Protein AF-A0AAI9R5S9-F1 (afdb_monomer_lite)

Foldseek 3Di:
DDPLVVLVPPQCDDPSNVVNVVVVVLVVCVVVVHADEEEDDPCVLVVVCCVVVVVCVVVRNHDHYHYDPNSVVSNVCCVPPVVVDDDDPPVVPQDPVNVVVVVVVD

Sequence (106 aa):
MSVRDFIESNYRHFNSGALADCASSLRSFLGNDGRLMVTLAGAMSTAEIGRTLAPAIKAQRVHAICCTGANLEEDLFRLIARSSYEGIADWRELTAQDETGLLERG

Structure (mmCIF, N/CA/C/O backbone):
data_AF-A0AAI9R5S9-F1
#
_entry.id   AF-A0AAI9R5S9-F1
#
loop_
_atom_site.group_PDB
_atom_site.id
_atom_site.type_symbol
_atom_site.label_atom_id
_atom_site.label_alt_id
_atom_site.label_comp_id
_atom_site.label_asym_id
_atom_site.label_entity_id
_atom_site.label_seq_id
_atom_site.pdbx_PDB_ins_code
_atom_site.Cartn_x
_atom_site.Cartn_y
_atom_site.Cartn_z
_atom_site.occupancy
_atom_site.B_iso_or_equiv
_atom_site.auth_seq_id
_atom_site.auth_comp_id
_atom_site.auth_asym_id
_atom_site.auth_atom_id
_atom_site.pdbx_PDB_model_num
ATOM 1 N N . MET A 1 1 ? 5.182 -12.779 20.401 1.00 82.19 1 MET A N 1
ATOM 2 C CA . MET A 1 1 ? 4.540 -11.450 20.325 1.00 82.19 1 MET A CA 1
ATOM 3 C C . MET A 1 1 ? 3.993 -11.282 18.919 1.00 82.19 1 MET A C 1
ATOM 5 O O . MET A 1 1 ? 4.729 -11.574 17.982 1.00 82.19 1 MET A O 1
ATOM 9 N N . SER A 1 2 ? 2.723 -10.910 18.753 1.00 96.56 2 SER A N 1
ATOM 10 C CA . SER A 1 2 ? 2.166 -10.618 17.427 1.00 96.56 2 SER A CA 1
ATOM 11 C C . 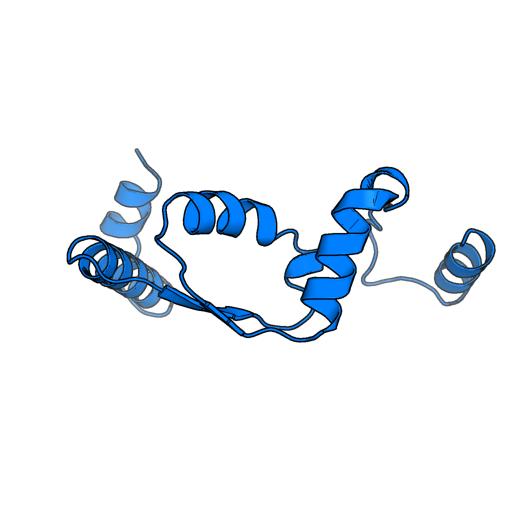SER A 1 2 ? 2.566 -9.212 16.958 1.00 96.56 2 SER A C 1
ATOM 13 O O . SER A 1 2 ? 2.937 -8.365 17.769 1.00 96.56 2 SER A O 1
ATOM 15 N N . VAL A 1 3 ? 2.457 -8.932 15.654 1.00 95.62 3 VAL A N 1
ATOM 16 C CA . VAL A 1 3 ? 2.682 -7.572 15.115 1.00 95.62 3 VAL A CA 1
ATOM 17 C C . VAL A 1 3 ? 1.742 -6.555 15.769 1.00 95.62 3 VAL A C 1
ATOM 19 O O . VAL A 1 3 ? 2.131 -5.418 16.015 1.00 95.62 3 VAL A O 1
ATOM 22 N N . ARG A 1 4 ? 0.517 -6.973 16.104 1.00 94.62 4 ARG A N 1
ATOM 23 C CA . ARG A 1 4 ? -0.446 -6.128 16.812 1.00 94.62 4 ARG A CA 1
ATOM 24 C C . ARG A 1 4 ? 0.058 -5.760 18.201 1.00 94.62 4 ARG A C 1
ATOM 26 O O . ARG A 1 4 ? 0.117 -4.576 18.508 1.00 94.62 4 ARG A O 1
ATOM 33 N N . ASP A 1 5 ? 0.468 -6.753 18.989 1.00 96.06 5 ASP A N 1
ATOM 34 C CA . ASP A 1 5 ? 0.966 -6.521 20.351 1.00 96.06 5 ASP A CA 1
ATOM 35 C C . ASP A 1 5 ? 2.193 -5.601 20.323 1.00 96.06 5 ASP A C 1
ATOM 37 O O . ASP A 1 5 ? 2.355 -4.742 21.188 1.00 96.06 5 ASP A O 1
ATOM 41 N N . PHE A 1 6 ? 3.043 -5.745 19.300 1.00 97.38 6 PHE A N 1
ATOM 42 C CA . PHE A 1 6 ? 4.195 -4.875 19.093 1.00 97.38 6 PHE A CA 1
ATOM 43 C C . PHE A 1 6 ? 3.776 -3.419 18.846 1.00 97.38 6 PHE A C 1
ATOM 45 O O . PHE A 1 6 ? 4.296 -2.526 19.512 1.00 97.38 6 PHE A O 1
ATOM 52 N N . ILE A 1 7 ? 2.828 -3.173 17.936 1.00 96.69 7 ILE A N 1
ATOM 53 C CA . ILE A 1 7 ? 2.332 -1.818 17.643 1.00 96.69 7 ILE A CA 1
ATOM 54 C C . ILE A 1 7 ? 1.665 -1.220 18.889 1.00 96.69 7 ILE A C 1
ATOM 56 O O . ILE A 1 7 ? 2.048 -0.139 19.322 1.00 96.69 7 ILE A O 1
ATOM 60 N N . GLU A 1 8 ? 0.730 -1.934 19.518 1.00 93.81 8 GLU A N 1
ATOM 61 C CA . GLU A 1 8 ? -0.022 -1.431 20.679 1.00 93.81 8 GLU A CA 1
ATOM 62 C C . GLU A 1 8 ? 0.886 -1.128 21.888 1.00 93.81 8 GLU A C 1
ATOM 64 O O . GLU A 1 8 ? 0.641 -0.182 22.641 1.00 93.81 8 GLU A O 1
ATOM 69 N N . SER A 1 9 ? 1.968 -1.891 22.076 1.00 95.56 9 SER A N 1
ATOM 70 C CA . SER A 1 9 ? 2.916 -1.640 23.168 1.00 95.56 9 SER A CA 1
ATOM 71 C C . SER A 1 9 ? 3.902 -0.510 22.865 1.00 95.56 9 SER A C 1
ATOM 73 O O . SER A 1 9 ? 4.116 0.329 23.745 1.00 95.56 9 SER A O 1
ATOM 75 N N . ASN A 1 10 ? 4.460 -0.452 21.649 1.00 96.94 10 ASN A N 1
ATOM 76 C CA . ASN A 1 10 ? 5.608 0.406 21.330 1.00 96.94 10 ASN A CA 1
ATOM 77 C C . ASN A 1 10 ? 5.247 1.723 20.627 1.00 96.94 10 ASN A C 1
ATOM 79 O O . ASN A 1 10 ? 5.989 2.698 20.733 1.00 96.94 10 ASN A O 1
ATOM 83 N N . TYR A 1 11 ? 4.152 1.781 19.869 1.00 97.44 11 TYR A N 1
ATOM 84 C CA . TYR A 1 11 ? 3.864 2.912 18.984 1.00 97.44 11 TYR A CA 1
ATOM 85 C C . TYR A 1 11 ? 2.917 3.899 19.672 1.00 97.44 11 TYR A C 1
ATOM 87 O O . TYR A 1 11 ? 1.703 3.829 19.518 1.00 97.44 11 TYR A O 1
ATOM 95 N N . ARG A 1 12 ? 3.485 4.799 20.488 1.00 94.94 12 ARG A N 1
ATOM 96 C CA . ARG A 1 12 ? 2.716 5.687 21.385 1.00 94.94 12 ARG A CA 1
ATOM 97 C C . ARG A 1 12 ? 2.578 7.139 20.919 1.00 94.94 12 ARG A C 1
ATOM 99 O O . ARG A 1 12 ? 1.614 7.792 21.298 1.00 94.94 12 ARG A O 1
ATOM 106 N N . HIS A 1 13 ? 3.524 7.666 20.139 1.00 95.75 13 HIS A N 1
ATOM 107 C CA . HIS A 1 13 ? 3.595 9.099 19.807 1.00 95.75 13 HIS A CA 1
ATOM 108 C C . HIS A 1 13 ? 4.058 9.338 18.363 1.00 95.75 13 HIS A C 1
ATOM 110 O O . HIS A 1 13 ? 4.632 8.450 17.737 1.00 95.75 13 HIS A O 1
ATOM 116 N N . PHE A 1 14 ? 3.853 10.554 17.845 1.00 96.50 14 PHE A N 1
ATOM 117 C CA . PHE A 1 14 ? 4.267 10.973 16.495 1.00 96.50 14 PHE A CA 1
ATOM 118 C C . PHE A 1 14 ? 3.714 10.055 15.389 1.00 96.50 14 PHE A C 1
ATOM 120 O O . PHE A 1 14 ? 2.600 9.544 15.494 1.00 96.50 14 PHE A O 1
ATOM 127 N N . ASN A 1 15 ? 4.491 9.833 14.325 1.00 97.62 15 ASN A N 1
ATOM 128 C CA . ASN A 1 15 ? 4.089 9.007 13.188 1.00 97.62 15 ASN A CA 1
ATOM 129 C C . ASN A 1 15 ? 3.827 7.546 13.581 1.00 97.62 15 ASN A C 1
ATOM 131 O O . ASN A 1 15 ? 2.975 6.900 12.976 1.00 97.62 15 ASN A O 1
ATOM 135 N N . SER A 1 16 ? 4.527 7.021 14.595 1.00 97.56 16 SER A N 1
ATOM 136 C CA . SER A 1 16 ? 4.279 5.657 15.069 1.00 97.56 16 SER A CA 1
ATOM 137 C C . SER A 1 16 ? 2.943 5.576 15.812 1.00 97.56 16 SER A C 1
ATOM 139 O O . SER A 1 16 ? 2.129 4.716 15.488 1.00 97.56 16 SER A O 1
ATOM 141 N N . GLY A 1 17 ? 2.657 6.521 16.714 1.00 97.94 17 GLY A N 1
ATOM 142 C CA . GLY A 1 17 ? 1.352 6.644 17.377 1.00 97.94 17 GLY A CA 1
ATOM 143 C C . GLY A 1 17 ? 0.194 6.803 16.387 1.00 97.94 17 GLY A C 1
ATOM 144 O O . GLY A 1 17 ? -0.789 6.073 16.474 1.00 97.94 17 GLY A O 1
ATOM 145 N N . ALA A 1 18 ? 0.354 7.652 15.367 1.00 98.06 18 ALA A N 1
ATOM 146 C CA . ALA A 1 18 ? -0.655 7.828 14.321 1.00 98.06 18 ALA A CA 1
ATOM 147 C C . ALA A 1 18 ? -0.971 6.521 13.566 1.00 98.06 18 ALA A C 1
ATOM 149 O O . ALA A 1 18 ? -2.125 6.268 13.213 1.00 98.06 18 ALA A O 1
ATOM 150 N N . LEU A 1 19 ? 0.029 5.656 13.345 1.00 96.75 19 LEU A N 1
ATOM 151 C CA . LEU A 1 19 ? -0.195 4.328 12.769 1.00 96.75 19 LEU A CA 1
ATOM 152 C C . LEU A 1 19 ? -1.022 3.435 13.706 1.00 96.75 19 LEU A C 1
ATOM 154 O O . LEU A 1 19 ? -1.926 2.741 13.235 1.00 96.75 19 LEU A O 1
ATOM 158 N N . ALA A 1 20 ? -0.728 3.446 15.009 1.00 97.38 20 ALA A N 1
ATOM 159 C CA . ALA A 1 20 ? -1.476 2.673 16.000 1.00 97.38 20 ALA A CA 1
ATOM 160 C C . ALA A 1 20 ? -2.944 3.129 16.079 1.00 97.38 20 ALA A C 1
ATOM 162 O O . ALA A 1 20 ? -3.853 2.295 16.018 1.00 97.38 20 ALA A O 1
ATOM 163 N N . ASP A 1 21 ? -3.176 4.443 16.110 1.00 97.62 21 ASP A N 1
ATOM 164 C CA . ASP A 1 21 ? -4.515 5.038 16.123 1.00 97.62 21 ASP A CA 1
ATOM 165 C C . ASP A 1 21 ? -5.300 4.681 14.856 1.00 97.62 21 ASP A C 1
ATOM 167 O O . ASP A 1 21 ? -6.451 4.241 14.929 1.00 97.62 21 ASP A O 1
ATOM 171 N N . CYS A 1 22 ? -4.663 4.788 13.686 1.00 96.88 22 CYS A N 1
ATOM 172 C CA . CYS A 1 22 ? -5.259 4.404 12.407 1.00 96.88 22 CYS A CA 1
ATOM 173 C C . CYS A 1 22 ? -5.645 2.916 12.383 1.00 96.88 22 CYS A C 1
ATOM 175 O O . CYS A 1 22 ? -6.770 2.570 12.017 1.00 96.88 22 CYS A O 1
ATOM 177 N N . ALA A 1 23 ? -4.753 2.028 12.832 1.00 96.00 23 ALA A N 1
ATOM 178 C CA . ALA A 1 23 ? -5.018 0.593 12.882 1.00 96.00 23 ALA A CA 1
ATOM 179 C C . ALA A 1 23 ? -6.184 0.246 13.826 1.00 96.00 23 ALA A C 1
ATOM 181 O O . ALA A 1 23 ? -7.021 -0.596 13.488 1.00 96.00 23 ALA A O 1
ATOM 182 N N . SER A 1 24 ? -6.262 0.900 14.989 1.00 96.19 24 SER A N 1
ATOM 183 C CA . SER A 1 24 ? -7.367 0.735 15.941 1.00 96.19 24 SER A CA 1
ATOM 184 C C . SER A 1 24 ? -8.695 1.232 15.358 1.00 96.19 24 SER A C 1
ATOM 186 O O . SER A 1 24 ? -9.689 0.499 15.347 1.00 96.19 24 SER A O 1
ATOM 188 N N . SER A 1 25 ? -8.691 2.436 14.778 1.00 97.50 25 SER A N 1
ATOM 189 C CA . SER A 1 25 ? -9.859 3.055 14.145 1.00 97.50 25 SER A CA 1
ATOM 190 C C . SER A 1 25 ? -10.413 2.209 12.993 1.00 97.50 25 SER A C 1
ATOM 192 O O . SER A 1 25 ? -11.597 1.870 12.988 1.00 97.50 25 SER A O 1
ATOM 194 N N . LEU A 1 26 ? -9.554 1.760 12.068 1.00 96.50 26 LEU A N 1
ATOM 195 C CA . LEU A 1 26 ? -9.954 0.904 10.945 1.00 96.50 26 LEU A CA 1
ATOM 196 C C . LEU A 1 26 ? -10.556 -0.424 11.415 1.00 96.50 26 LEU A C 1
ATOM 198 O O . LEU A 1 26 ? -11.542 -0.889 10.846 1.00 96.50 26 LEU A O 1
ATOM 202 N N . ARG A 1 27 ? -9.992 -1.037 12.463 1.00 95.62 27 ARG A N 1
ATOM 203 C CA . ARG A 1 27 ? -10.544 -2.271 13.043 1.00 95.62 27 ARG A CA 1
ATOM 204 C C . ARG A 1 27 ? -11.923 -2.050 13.648 1.00 95.62 27 ARG A C 1
ATOM 206 O O . ARG A 1 27 ? -12.794 -2.885 13.433 1.00 95.62 27 ARG A O 1
ATOM 213 N N . SER A 1 28 ? -12.109 -0.959 14.389 1.00 98.00 28 SER A N 1
ATOM 214 C CA . SER A 1 28 ? -13.409 -0.600 14.963 1.00 98.00 28 SER A CA 1
ATOM 215 C C . SER A 1 28 ? -14.445 -0.360 13.863 1.00 98.00 28 SER A C 1
ATOM 217 O O . SER A 1 28 ? -15.519 -0.951 13.888 1.00 98.00 28 SER A O 1
ATOM 219 N N . PHE A 1 29 ? -14.093 0.422 12.838 1.00 98.25 29 PHE A N 1
ATOM 220 C CA . PHE A 1 29 ? -14.966 0.691 11.697 1.00 98.25 29 PHE A CA 1
ATOM 221 C C . PHE A 1 29 ? -15.396 -0.595 10.975 1.00 98.25 29 PHE A C 1
ATOM 223 O O . PHE A 1 29 ? -16.586 -0.811 10.765 1.00 98.25 29 PHE A O 1
ATOM 230 N N . LEU A 1 30 ? -14.448 -1.485 10.666 1.00 97.31 30 LEU A N 1
ATOM 231 C CA . LEU A 1 30 ? -14.734 -2.785 10.048 1.00 97.31 30 LEU A CA 1
ATOM 232 C C . LEU A 1 30 ? -15.526 -3.731 10.966 1.00 97.31 30 LEU A C 1
ATOM 234 O O . LEU A 1 30 ? -16.271 -4.570 10.474 1.00 97.31 30 LEU A O 1
ATOM 238 N N . GLY A 1 31 ? -15.339 -3.633 12.286 1.00 97.12 31 GLY A N 1
ATOM 239 C CA . GLY A 1 31 ? -16.071 -4.425 13.279 1.00 97.12 31 GLY A CA 1
ATOM 240 C C . GLY A 1 31 ? -17.529 -3.997 13.456 1.00 97.12 31 GLY A C 1
ATOM 241 O O . GLY A 1 31 ? -18.332 -4.796 13.921 1.00 97.12 31 GLY A O 1
ATOM 242 N N . ASN A 1 32 ? -17.866 -2.771 13.048 1.00 97.69 32 ASN A N 1
ATOM 243 C CA . ASN A 1 32 ? -19.217 -2.210 13.067 1.00 97.69 32 ASN A CA 1
ATOM 244 C C . ASN A 1 32 ? -19.864 -2.244 11.668 1.00 97.69 32 ASN A C 1
ATOM 246 O O . ASN A 1 32 ? -20.499 -1.276 11.253 1.00 97.69 32 ASN A O 1
ATOM 250 N N . ASP A 1 33 ? -19.630 -3.322 10.913 1.00 96.12 33 ASP A N 1
ATOM 251 C CA . ASP A 1 33 ? -20.126 -3.548 9.543 1.00 96.12 33 ASP A CA 1
ATOM 252 C C . ASP A 1 33 ? -19.725 -2.480 8.501 1.00 96.12 33 ASP A C 1
ATOM 254 O O . ASP A 1 33 ? -20.239 -2.452 7.377 1.00 96.12 33 ASP A O 1
ATOM 258 N N . GLY A 1 34 ? -18.760 -1.618 8.836 1.00 97.69 34 GLY A N 1
ATOM 259 C CA . GLY A 1 34 ? -18.194 -0.639 7.919 1.00 97.69 34 GLY A CA 1
ATOM 260 C C . GLY A 1 34 ? -17.415 -1.298 6.779 1.00 97.69 34 GLY A C 1
ATOM 261 O O . GLY A 1 34 ? -16.816 -2.365 6.929 1.00 97.69 34 GLY A O 1
ATOM 262 N N . ARG A 1 35 ? -17.383 -0.635 5.618 1.00 97.75 35 ARG A N 1
ATOM 263 C CA . ARG A 1 35 ? -16.610 -1.071 4.446 1.00 97.75 35 ARG A CA 1
ATOM 264 C C . ARG A 1 35 ? -15.762 0.065 3.903 1.00 97.75 35 ARG A C 1
ATOM 266 O O . ARG A 1 35 ? -16.203 1.209 3.840 1.00 97.75 35 ARG A O 1
ATOM 273 N N . LEU A 1 36 ? -14.534 -0.257 3.521 1.00 98.06 36 LEU A N 1
ATOM 274 C CA . LEU A 1 36 ? -13.533 0.724 3.130 1.00 98.06 36 LEU A CA 1
ATOM 275 C C . LEU A 1 36 ? -13.687 1.129 1.664 1.00 98.06 36 LEU A C 1
ATOM 277 O O . LEU A 1 36 ? -13.868 0.285 0.784 1.00 98.06 36 LEU A O 1
ATOM 281 N N . MET A 1 37 ? -13.513 2.422 1.411 1.00 97.94 37 MET A N 1
ATOM 282 C CA . MET A 1 37 ? -13.101 2.945 0.114 1.00 97.94 37 MET A CA 1
ATOM 283 C C . MET A 1 37 ? -11.605 3.256 0.187 1.00 97.94 37 MET A C 1
ATOM 285 O O . MET A 1 37 ? -11.166 3.947 1.103 1.00 97.94 37 MET A O 1
ATOM 289 N N . VAL A 1 38 ? -10.823 2.736 -0.757 1.00 97.25 38 VAL A N 1
ATOM 290 C CA . VAL A 1 38 ? -9.364 2.900 -0.785 1.00 97.25 38 VAL A CA 1
ATOM 291 C C . VAL A 1 38 ? -8.968 3.770 -1.971 1.00 97.25 38 VAL A C 1
ATOM 293 O O . VAL A 1 38 ? -9.340 3.488 -3.106 1.00 97.25 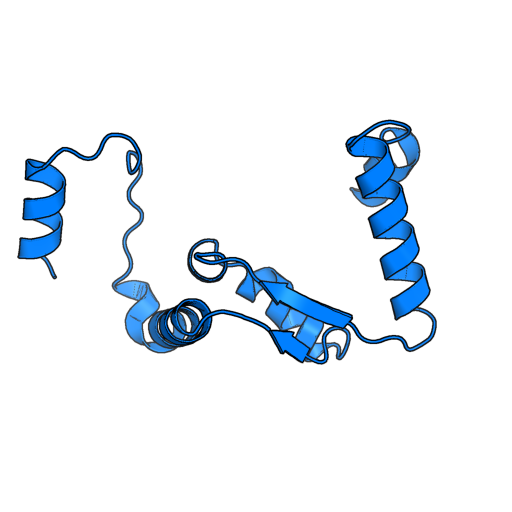38 VAL A O 1
ATOM 296 N N . THR A 1 39 ? -8.188 4.817 -1.727 1.00 97.31 39 THR A N 1
ATOM 297 C CA . THR A 1 39 ? -7.566 5.632 -2.778 1.00 97.31 39 THR A CA 1
ATOM 298 C C . THR A 1 39 ? -6.113 5.205 -2.951 1.00 97.31 39 THR A C 1
ATOM 300 O O . THR A 1 39 ? -5.359 5.220 -1.977 1.00 97.31 39 THR A O 1
ATOM 303 N N . LEU A 1 40 ? -5.709 4.828 -4.161 1.00 96.19 40 LEU A N 1
ATOM 304 C CA . LEU A 1 40 ? -4.348 4.380 -4.454 1.00 96.19 40 LEU A CA 1
ATOM 305 C C . LEU A 1 40 ? -3.563 5.452 -5.203 1.00 96.19 40 LEU A C 1
ATOM 307 O O . LEU A 1 40 ? -4.039 6.021 -6.186 1.00 96.19 40 LEU A O 1
ATOM 311 N N . ALA A 1 41 ? -2.332 5.679 -4.748 1.00 94.62 41 ALA A N 1
ATOM 312 C CA . ALA A 1 41 ? -1.343 6.434 -5.501 1.00 94.62 41 ALA A CA 1
ATOM 313 C C . ALA A 1 41 ? -0.910 5.669 -6.770 1.00 94.62 41 ALA A C 1
ATOM 315 O O . ALA A 1 41 ? -1.235 4.492 -6.962 1.00 94.62 41 ALA A O 1
ATOM 316 N N . GLY A 1 42 ? -0.163 6.341 -7.648 1.00 91.94 42 GLY A N 1
ATOM 317 C CA . GLY A 1 42 ? 0.497 5.681 -8.777 1.00 91.94 42 GLY A CA 1
ATOM 318 C C . GLY A 1 42 ? 1.504 4.619 -8.316 1.00 91.94 42 GLY A C 1
ATOM 319 O O . GLY A 1 42 ? 1.967 4.657 -7.177 1.00 91.94 42 GLY A O 1
ATOM 320 N N . ALA A 1 43 ? 1.826 3.676 -9.205 1.00 92.38 43 ALA A N 1
ATOM 321 C CA . ALA A 1 43 ? 2.800 2.593 -8.996 1.00 92.38 43 ALA A CA 1
ATOM 322 C C . ALA A 1 43 ? 2.509 1.624 -7.827 1.00 92.38 43 ALA A C 1
ATOM 324 O O . ALA A 1 43 ? 3.324 0.754 -7.518 1.00 92.38 43 ALA A O 1
ATOM 325 N N . MET A 1 44 ? 1.343 1.714 -7.177 1.00 96.00 44 MET A N 1
ATOM 326 C CA . MET A 1 44 ? 0.980 0.789 -6.099 1.00 96.00 44 MET A CA 1
ATOM 327 C C . MET A 1 44 ? 0.704 -0.629 -6.629 1.00 96.00 44 MET A C 1
ATOM 329 O O . MET A 1 44 ? 0.992 -1.605 -5.931 1.00 96.00 44 MET A O 1
ATOM 333 N N . SER A 1 45 ? 0.202 -0.760 -7.862 1.00 92.94 45 SER A N 1
ATOM 334 C CA . SER A 1 45 ? 0.150 -2.025 -8.614 1.00 92.94 45 SER A CA 1
ATOM 335 C C . SER A 1 45 ? 1.541 -2.631 -8.827 1.00 92.94 45 SER A C 1
ATOM 337 O O . SER A 1 45 ? 1.722 -3.829 -8.604 1.00 92.94 45 SER A O 1
ATOM 339 N N . THR A 1 46 ? 2.538 -1.801 -9.153 1.00 91.62 46 THR A N 1
ATOM 340 C CA . THR A 1 46 ? 3.939 -2.210 -9.335 1.00 91.62 46 THR A CA 1
ATOM 341 C C . THR A 1 46 ? 4.550 -2.703 -8.035 1.00 91.62 46 THR A C 1
ATOM 343 O O . THR A 1 46 ? 5.254 -3.711 -8.012 1.00 91.62 46 THR A O 1
ATOM 346 N N . ALA A 1 47 ? 4.195 -2.049 -6.928 1.00 92.38 47 ALA A N 1
ATOM 347 C CA . ALA A 1 47 ? 4.521 -2.476 -5.571 1.00 92.38 47 ALA A CA 1
ATOM 348 C C . ALA A 1 47 ? 3.721 -3.711 -5.094 1.00 92.38 47 ALA A C 1
ATOM 350 O O . ALA A 1 47 ? 3.811 -4.094 -3.929 1.00 92.38 47 ALA A O 1
ATOM 351 N N . GLU A 1 48 ? 2.927 -4.336 -5.969 1.00 92.56 48 GLU A N 1
ATOM 352 C CA . GLU A 1 48 ? 2.119 -5.529 -5.701 1.00 92.56 48 GLU A CA 1
ATOM 353 C C . GLU A 1 48 ? 1.072 -5.365 -4.582 1.00 92.56 48 GLU A C 1
ATOM 355 O O . GLU A 1 48 ? 0.703 -6.345 -3.921 1.00 92.56 48 GLU A O 1
ATOM 360 N N . ILE A 1 49 ? 0.526 -4.156 -4.378 1.00 95.62 49 ILE A N 1
ATOM 361 C CA . ILE A 1 49 ? -0.468 -3.908 -3.314 1.00 95.62 49 ILE A CA 1
ATOM 362 C C . ILE A 1 49 ? -1.710 -4.806 -3.439 1.00 95.62 49 ILE A C 1
ATOM 364 O O . ILE A 1 49 ? -2.356 -5.131 -2.437 1.00 95.62 49 ILE A O 1
ATOM 368 N N . GLY A 1 50 ? -2.013 -5.266 -4.659 1.00 93.88 50 GLY A N 1
ATOM 369 C CA . GLY A 1 50 ? -3.085 -6.212 -4.958 1.00 93.88 50 GLY A CA 1
ATOM 370 C C . GLY A 1 50 ? -3.018 -7.486 -4.112 1.00 93.88 50 GLY A C 1
ATOM 371 O O . GLY A 1 50 ? -4.058 -8.020 -3.735 1.00 93.88 50 GLY A O 1
ATOM 372 N N . ARG A 1 51 ? -1.826 -7.933 -3.688 1.00 94.19 51 ARG A N 1
ATOM 373 C CA . ARG A 1 51 ? -1.673 -9.102 -2.800 1.00 94.19 51 ARG A CA 1
ATOM 374 C C . ARG A 1 51 ? -2.294 -8.882 -1.420 1.00 94.19 51 ARG A C 1
ATOM 376 O O . ARG A 1 51 ? -2.845 -9.819 -0.845 1.00 94.19 51 ARG A O 1
ATOM 383 N N . THR A 1 52 ? -2.239 -7.653 -0.913 1.00 95.31 52 THR A N 1
ATOM 384 C CA . THR A 1 52 ? -2.852 -7.256 0.362 1.00 95.31 52 THR A CA 1
ATOM 385 C C . THR A 1 52 ? -4.333 -6.922 0.185 1.00 95.31 52 THR A C 1
ATOM 387 O O . THR A 1 52 ? -5.153 -7.279 1.032 1.00 95.31 52 THR A O 1
ATOM 390 N N . LEU A 1 53 ? -4.703 -6.275 -0.926 1.00 96.44 53 LEU A N 1
ATOM 391 C CA . LEU A 1 53 ? -6.087 -5.865 -1.185 1.00 96.44 53 LEU A CA 1
ATOM 392 C C . LEU A 1 53 ? -6.994 -7.031 -1.587 1.00 96.44 53 LEU A C 1
ATOM 394 O O . LEU A 1 53 ? -8.123 -7.098 -1.111 1.00 96.44 53 LEU A O 1
ATOM 398 N N . ALA A 1 54 ? -6.522 -7.980 -2.398 1.00 96.38 54 ALA A N 1
ATOM 399 C CA . ALA A 1 54 ? -7.318 -9.110 -2.877 1.00 96.38 54 ALA A CA 1
ATOM 400 C C . ALA A 1 54 ? -8.027 -9.898 -1.755 1.00 96.38 54 ALA A C 1
ATOM 402 O O . ALA A 1 54 ? -9.239 -10.106 -1.867 1.00 96.38 54 ALA A O 1
ATOM 403 N N . PRO A 1 55 ? -7.365 -10.327 -0.657 1.00 97.62 55 PRO A N 1
ATOM 404 C CA . PRO A 1 55 ? -8.068 -10.987 0.442 1.00 97.62 55 PRO A CA 1
ATOM 405 C C . PRO A 1 55 ? -9.047 -10.053 1.170 1.00 97.62 55 PRO A C 1
ATOM 407 O O . PRO A 1 55 ? -10.105 -10.509 1.599 1.00 97.62 55 PRO A O 1
ATOM 410 N N . ALA A 1 56 ? -8.753 -8.753 1.279 1.00 96.88 56 ALA A N 1
ATOM 411 C CA . ALA A 1 56 ? -9.656 -7.784 1.903 1.00 96.88 56 ALA A CA 1
ATOM 412 C C . ALA A 1 56 ? -10.923 -7.531 1.062 1.00 96.88 56 ALA A C 1
ATOM 414 O O . ALA A 1 56 ? -12.017 -7.444 1.621 1.00 96.88 56 ALA A O 1
ATOM 415 N N . ILE A 1 57 ? -10.794 -7.480 -0.268 1.00 97.56 57 ILE A N 1
ATOM 416 C CA . ILE A 1 57 ? -11.912 -7.388 -1.222 1.00 97.56 57 ILE A CA 1
ATOM 417 C C . ILE A 1 57 ? -12.765 -8.661 -1.155 1.00 97.56 57 ILE A C 1
ATOM 419 O O . ILE A 1 57 ? -13.982 -8.584 -0.990 1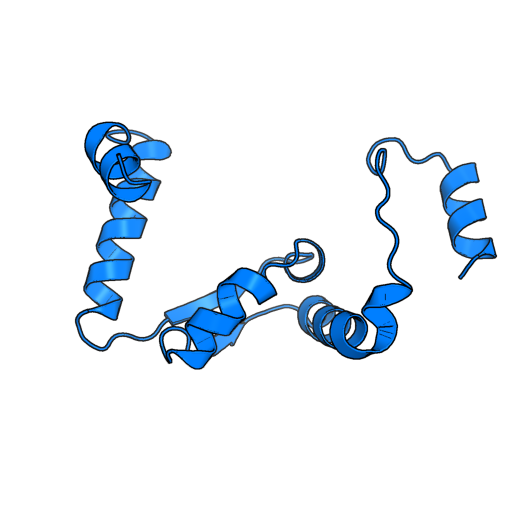.00 97.56 57 ILE A O 1
ATOM 423 N N . LYS A 1 58 ? -12.137 -9.847 -1.204 1.00 97.88 58 LYS A N 1
ATOM 424 C CA . LYS A 1 58 ? -12.840 -11.143 -1.091 1.00 97.88 58 LYS A CA 1
ATOM 425 C C . LYS A 1 58 ? -13.608 -11.269 0.227 1.00 97.88 58 LYS A C 1
ATOM 427 O O . LYS A 1 58 ? -14.702 -11.820 0.242 1.00 97.88 58 LYS A O 1
ATOM 432 N N . ALA A 1 59 ? -13.070 -10.709 1.310 1.00 97.19 59 ALA A N 1
ATOM 433 C CA . ALA A 1 59 ? -13.719 -10.643 2.617 1.00 97.19 59 ALA A CA 1
ATOM 434 C C . ALA A 1 59 ? -14.734 -9.487 2.766 1.00 97.19 59 ALA A C 1
ATOM 436 O O . ALA A 1 59 ? -15.170 -9.223 3.883 1.00 97.19 59 ALA A O 1
ATOM 437 N N . GLN A 1 60 ? -15.082 -8.774 1.685 1.00 96.62 60 GLN A N 1
ATOM 438 C CA . GLN A 1 60 ? -16.025 -7.642 1.673 1.00 96.62 60 GLN A CA 1
ATOM 439 C C . GLN A 1 60 ? -15.642 -6.468 2.595 1.00 96.62 60 GLN A C 1
ATOM 441 O O . GLN A 1 60 ? -16.482 -5.640 2.940 1.00 96.62 60 GLN A O 1
ATOM 446 N N . ARG A 1 61 ? -14.360 -6.358 2.970 1.00 97.69 61 ARG A N 1
ATOM 447 C CA . ARG A 1 61 ? -13.840 -5.260 3.804 1.00 97.69 61 ARG A CA 1
ATOM 448 C C . ARG A 1 61 ? -13.533 -4.010 2.989 1.00 97.69 61 ARG A C 1
ATOM 450 O O . ARG A 1 61 ? -13.606 -2.909 3.521 1.00 97.69 61 ARG A O 1
ATOM 457 N N . VAL A 1 62 ? -13.185 -4.177 1.715 1.00 98.12 62 VAL A N 1
ATOM 458 C CA . VAL A 1 62 ? -12.988 -3.089 0.746 1.00 98.12 62 VAL A CA 1
ATOM 459 C C . VAL A 1 62 ? -14.119 -3.159 -0.270 1.00 98.12 62 VAL A C 1
ATOM 461 O O . VAL A 1 62 ? -14.328 -4.205 -0.880 1.00 98.12 62 VAL A O 1
ATOM 464 N N . HIS A 1 63 ? -14.849 -2.059 -0.432 1.00 97.88 63 HIS A N 1
ATOM 465 C CA . HIS A 1 63 ? -16.017 -1.977 -1.310 1.00 97.88 63 HIS A CA 1
ATOM 466 C C . HIS A 1 63 ? -15.773 -1.127 -2.557 1.00 97.88 63 HIS A C 1
ATOM 468 O O . HIS A 1 63 ? -16.408 -1.352 -3.581 1.00 97.88 63 HIS A O 1
ATOM 474 N N . ALA A 1 64 ? -14.841 -0.176 -2.486 1.00 98.00 64 ALA A N 1
ATOM 475 C CA . ALA A 1 64 ? -14.483 0.670 -3.615 1.00 98.00 64 ALA A CA 1
ATOM 476 C C . ALA A 1 64 ? -12.980 0.955 -3.631 1.00 98.00 64 ALA A C 1
ATOM 478 O O . ALA A 1 64 ? -12.352 1.102 -2.579 1.00 98.00 64 ALA A O 1
ATOM 479 N N . ILE A 1 65 ? -12.418 1.061 -4.836 1.00 97.69 65 ILE A N 1
ATOM 480 C CA . ILE A 1 65 ? -11.049 1.518 -5.066 1.00 97.69 65 ILE A CA 1
ATOM 481 C C . ILE A 1 65 ? -11.094 2.669 -6.066 1.00 97.69 65 ILE A C 1
ATOM 483 O O . ILE A 1 65 ? -11.652 2.533 -7.151 1.00 97.69 65 ILE A O 1
ATOM 487 N N . CYS A 1 66 ? -10.494 3.795 -5.697 1.00 97.81 66 CYS A N 1
ATOM 488 C CA . CYS A 1 66 ? -10.206 4.897 -6.603 1.00 97.81 66 CYS A CA 1
ATOM 489 C C . CYS A 1 66 ? -8.709 4.869 -6.916 1.00 97.81 66 CYS A C 1
ATOM 491 O O . CYS A 1 66 ? -7.882 4.894 -6.004 1.00 97.81 66 CYS A O 1
ATOM 493 N N . CYS A 1 67 ? -8.351 4.767 -8.191 1.00 97.06 67 CYS A N 1
ATOM 494 C CA . CYS A 1 67 ? -6.965 4.657 -8.629 1.00 97.06 67 CYS A CA 1
ATOM 495 C C . CYS A 1 67 ? -6.794 5.231 -10.039 1.00 97.06 67 CYS A C 1
ATOM 497 O O . CYS A 1 67 ? -7.771 5.504 -10.738 1.00 97.06 67 CYS A O 1
ATOM 499 N N . THR A 1 68 ? -5.545 5.428 -10.448 1.00 96.44 68 THR A N 1
ATOM 500 C CA . THR A 1 68 ? -5.208 5.793 -11.830 1.00 96.44 68 THR A CA 1
ATOM 501 C C . THR A 1 68 ? -5.384 4.601 -12.776 1.00 96.44 68 THR A C 1
ATOM 503 O O . THR A 1 68 ? -5.269 3.453 -12.346 1.00 96.44 68 THR A O 1
ATOM 506 N N . GLY A 1 69 ? -5.580 4.865 -14.075 1.00 95.88 69 GLY A N 1
ATOM 507 C CA . GLY A 1 69 ? -5.681 3.815 -15.103 1.00 95.88 69 GLY A CA 1
ATOM 508 C C . GLY A 1 69 ? -4.486 2.855 -15.109 1.00 95.88 69 GLY A C 1
ATOM 509 O O . GLY A 1 69 ? -4.682 1.645 -15.150 1.00 95.88 69 GLY A O 1
ATOM 510 N N . ALA A 1 70 ? -3.272 3.378 -14.903 1.00 95.56 70 ALA A N 1
ATOM 511 C CA . ALA A 1 70 ? -2.044 2.585 -14.826 1.00 95.56 70 ALA A CA 1
ATOM 512 C C . ALA A 1 70 ? -2.088 1.469 -13.763 1.00 95.56 70 ALA A C 1
ATOM 514 O O . ALA A 1 70 ? -1.537 0.396 -13.986 1.00 95.56 70 ALA A O 1
ATOM 515 N N . ASN A 1 71 ? -2.771 1.684 -12.626 1.00 96.00 71 ASN A N 1
ATOM 516 C CA . ASN A 1 71 ? -2.906 0.630 -11.616 1.00 96.00 71 ASN A CA 1
ATOM 517 C C . ASN A 1 71 ? -3.745 -0.552 -12.131 1.00 96.00 71 ASN A C 1
ATOM 519 O O . ASN A 1 71 ? -3.439 -1.698 -11.815 1.00 96.00 71 ASN A O 1
ATOM 523 N N . LEU A 1 72 ? -4.799 -0.277 -12.908 1.00 93.94 72 LEU A N 1
ATOM 524 C CA . LEU A 1 72 ? -5.665 -1.309 -13.487 1.00 93.94 72 LEU A CA 1
ATOM 525 C C . LEU A 1 72 ? -4.985 -2.023 -14.656 1.00 93.94 72 LEU A C 1
ATOM 527 O O . LEU A 1 72 ? -5.052 -3.247 -14.746 1.00 93.94 72 LEU A O 1
ATOM 531 N N . GLU A 1 73 ? -4.329 -1.260 -15.533 1.00 94.69 73 GLU A N 1
ATOM 532 C CA . GLU A 1 73 ? -3.576 -1.794 -16.670 1.00 94.69 73 GLU A CA 1
ATOM 533 C C . GLU A 1 73 ? -2.500 -2.770 -16.197 1.00 94.69 73 GLU A C 1
ATOM 535 O O . GLU A 1 73 ? -2.429 -3.899 -16.679 1.00 94.69 73 GLU A O 1
ATOM 540 N N . GLU A 1 74 ? -1.714 -2.382 -15.192 1.00 93.19 74 GLU A N 1
ATOM 541 C CA . GLU A 1 74 ? -0.652 -3.242 -14.687 1.00 93.19 74 GLU A CA 1
ATOM 542 C C . GLU A 1 74 ? -1.182 -4.460 -13.920 1.00 93.19 74 GLU A C 1
ATOM 544 O O . GLU A 1 74 ? -0.627 -5.547 -14.070 1.00 93.19 74 GLU A O 1
ATOM 549 N N . ASP A 1 75 ? -2.247 -4.331 -13.120 1.00 92.38 75 ASP A N 1
ATOM 550 C CA . ASP A 1 75 ? -2.833 -5.492 -12.431 1.00 92.38 75 ASP A CA 1
ATOM 551 C C . ASP A 1 75 ? -3.337 -6.536 -13.448 1.00 92.38 75 ASP A C 1
ATOM 553 O O . ASP A 1 75 ? -3.109 -7.739 -13.284 1.00 92.38 75 ASP A O 1
ATOM 557 N N . LEU A 1 76 ? -3.919 -6.078 -14.565 1.00 92.44 76 LEU A N 1
ATOM 558 C CA . LEU A 1 76 ? -4.304 -6.942 -15.680 1.00 92.44 76 LEU A CA 1
ATOM 559 C C . LEU A 1 76 ? -3.087 -7.547 -16.396 1.00 92.44 76 LEU A C 1
ATOM 561 O O . LEU A 1 76 ? -3.073 -8.749 -16.663 1.00 92.44 76 LEU A O 1
ATOM 565 N N . PHE A 1 77 ? -2.048 -6.762 -16.686 1.00 92.44 77 PHE A N 1
ATOM 566 C CA . PHE A 1 77 ? -0.823 -7.272 -17.314 1.00 92.44 77 PHE A CA 1
ATOM 567 C C . PHE A 1 77 ? -0.114 -8.303 -16.440 1.00 92.44 77 PHE A C 1
ATOM 569 O O . PH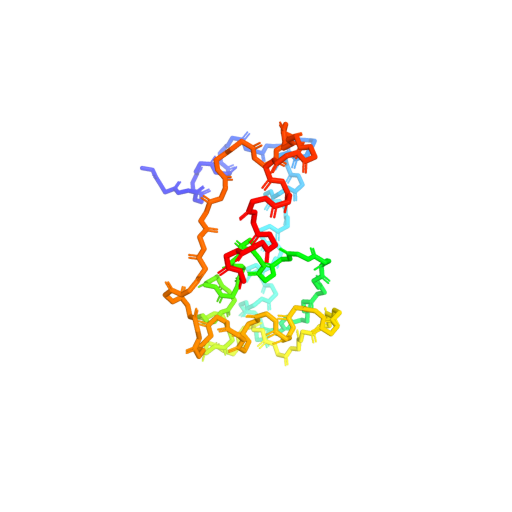E A 1 77 ? 0.328 -9.340 -16.935 1.00 92.44 77 PHE A O 1
ATOM 576 N N . ARG A 1 78 ? -0.093 -8.094 -15.124 1.00 90.19 78 ARG A N 1
ATOM 577 C CA . ARG A 1 78 ? 0.422 -9.066 -14.157 1.00 90.19 78 ARG A CA 1
ATOM 578 C C . ARG A 1 78 ? -0.399 -10.347 -14.111 1.00 90.19 78 ARG A C 1
ATOM 580 O O . ARG A 1 78 ? 0.156 -11.381 -13.757 1.00 90.19 78 ARG A O 1
ATOM 587 N N . LEU A 1 79 ? -1.682 -10.326 -14.467 1.00 90.94 79 LEU A N 1
ATOM 588 C CA . LEU A 1 79 ? -2.477 -11.550 -14.585 1.00 90.94 79 LEU A CA 1
ATOM 589 C C . LEU A 1 79 ? -2.072 -12.380 -15.814 1.00 90.94 79 LEU A C 1
ATOM 591 O O . LEU A 1 79 ? -2.010 -13.605 -15.718 1.00 90.94 79 LEU A O 1
ATOM 595 N N . ILE A 1 80 ? -1.792 -11.733 -16.949 1.00 94.38 80 ILE A N 1
ATOM 596 C CA . ILE A 1 80 ? -1.579 -12.418 -18.238 1.00 94.38 80 ILE A CA 1
ATOM 597 C C . ILE A 1 80 ? -0.106 -12.676 -18.581 1.00 94.38 80 ILE A C 1
ATOM 599 O O . ILE A 1 80 ? 0.199 -13.657 -19.250 1.00 94.38 80 ILE A O 1
ATOM 603 N N . ALA A 1 81 ? 0.805 -11.818 -18.127 1.00 92.19 81 ALA A N 1
ATOM 604 C CA . ALA A 1 81 ? 2.202 -11.785 -18.559 1.00 92.19 81 ALA A CA 1
ATOM 605 C C . ALA A 1 81 ? 3.177 -11.715 -17.377 1.00 92.19 81 ALA A C 1
ATOM 607 O O . ALA A 1 81 ? 4.302 -11.250 -17.527 1.00 92.19 81 ALA A O 1
ATOM 608 N N . ARG A 1 82 ? 2.780 -12.190 -16.185 1.00 88.50 82 ARG A N 1
ATOM 609 C CA . ARG A 1 82 ? 3.612 -12.105 -14.968 1.00 88.50 82 ARG A CA 1
ATOM 610 C C . ARG A 1 82 ? 5.045 -12.589 -15.166 1.00 88.50 82 ARG A C 1
ATOM 612 O O . ARG A 1 82 ? 5.965 -11.990 -14.629 1.00 88.50 82 ARG A O 1
ATOM 619 N N . SER A 1 83 ? 5.218 -13.692 -15.890 1.00 90.12 83 SER A N 1
ATOM 620 C CA . SER A 1 83 ? 6.523 -14.312 -16.141 1.00 90.12 83 SER A CA 1
ATOM 621 C C . SER A 1 83 ? 7.447 -13.465 -17.014 1.00 90.12 83 SER A C 1
ATOM 623 O O . SER A 1 83 ? 8.638 -13.743 -17.050 1.00 90.12 83 SER A O 1
ATOM 625 N N . SER A 1 84 ? 6.905 -12.468 -17.712 1.00 89.12 84 SER A N 1
ATOM 626 C CA . SER A 1 84 ? 7.664 -11.523 -18.528 1.00 89.12 84 SER A CA 1
ATOM 627 C C . SER A 1 84 ? 8.174 -10.324 -17.725 1.00 89.12 84 SER A C 1
ATOM 629 O O . SER A 1 84 ? 9.016 -9.590 -18.221 1.00 89.12 84 SER A O 1
ATOM 631 N N . TYR A 1 85 ? 7.691 -10.113 -16.493 1.00 87.62 85 TYR A N 1
ATOM 632 C CA . TYR A 1 85 ? 8.190 -9.041 -15.633 1.00 87.62 85 TYR A CA 1
ATOM 633 C C . TYR A 1 85 ? 9.523 -9.447 -15.004 1.00 87.62 85 TYR A C 1
ATOM 635 O O . TYR A 1 85 ? 9.606 -10.461 -14.306 1.00 87.62 85 TYR A O 1
ATOM 643 N N . GLU A 1 86 ? 10.543 -8.611 -15.182 1.00 87.50 86 GLU A N 1
ATOM 644 C CA . GLU A 1 86 ? 11.823 -8.735 -14.490 1.00 87.50 86 GLU A CA 1
ATOM 645 C C . GLU A 1 86 ? 11.963 -7.679 -13.386 1.00 87.50 86 GLU A C 1
ATOM 647 O O . GLU A 1 86 ? 11.460 -6.559 -13.478 1.00 87.50 86 GLU A O 1
ATOM 652 N N . GLY A 1 87 ? 12.624 -8.058 -12.292 1.00 89.00 87 GLY A N 1
ATOM 653 C CA . GLY A 1 87 ? 12.981 -7.125 -11.231 1.00 89.00 87 GLY A CA 1
ATOM 654 C C . GLY A 1 87 ? 14.316 -6.459 -11.542 1.00 89.00 87 GLY A C 1
ATOM 655 O O . GLY A 1 87 ? 15.309 -7.154 -11.746 1.00 89.00 87 GLY A O 1
ATOM 656 N N . ILE A 1 88 ? 14.358 -5.128 -11.513 1.00 90.19 88 ILE A N 1
ATOM 657 C CA . ILE A 1 88 ? 15.591 -4.353 -11.684 1.00 90.19 88 ILE A CA 1
ATOM 658 C C . ILE A 1 88 ? 16.146 -4.017 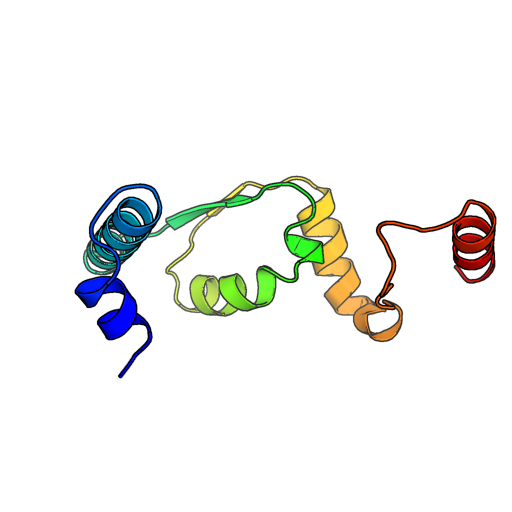-10.293 1.00 90.19 88 ILE A C 1
ATOM 660 O O . ILE A 1 88 ? 15.537 -3.250 -9.545 1.00 90.19 88 ILE A O 1
ATOM 664 N N . ALA A 1 89 ? 17.284 -4.615 -9.928 1.00 86.56 89 ALA A N 1
ATOM 665 C CA . ALA A 1 89 ? 17.884 -4.448 -8.600 1.00 86.56 89 ALA A CA 1
ATOM 666 C C . ALA A 1 89 ? 18.337 -2.997 -8.346 1.00 86.56 89 ALA A C 1
ATOM 668 O O . ALA A 1 89 ? 17.929 -2.389 -7.355 1.00 86.56 89 ALA A O 1
ATOM 669 N N . ASP A 1 90 ? 19.083 -2.422 -9.291 1.00 88.62 90 ASP A N 1
ATOM 670 C CA . ASP A 1 90 ? 19.656 -1.074 -9.195 1.00 88.62 90 ASP A CA 1
ATOM 671 C C . ASP A 1 90 ? 18.831 -0.033 -9.966 1.00 88.62 90 ASP A C 1
ATOM 673 O O . ASP A 1 90 ? 19.363 0.870 -10.603 1.00 88.62 90 ASP A O 1
ATOM 677 N N . TRP A 1 91 ? 17.498 -0.124 -9.888 1.00 89.44 91 TRP A N 1
ATOM 678 C CA . TRP A 1 91 ? 16.573 0.736 -10.648 1.00 89.44 91 TRP A CA 1
ATOM 679 C C . TRP A 1 91 ? 16.764 2.245 -10.422 1.00 89.44 91 TRP A C 1
ATOM 681 O O . TRP A 1 91 ? 16.293 3.050 -11.220 1.00 89.44 91 TRP A O 1
ATOM 691 N N . ARG A 1 92 ? 17.420 2.641 -9.323 1.00 92.81 92 ARG A N 1
ATOM 692 C CA . ARG A 1 92 ? 17.710 4.047 -8.998 1.00 92.81 92 ARG A CA 1
ATOM 693 C C . ARG A 1 92 ? 18.893 4.620 -9.773 1.00 92.81 92 ARG A C 1
ATOM 695 O O . ARG A 1 92 ? 18.943 5.829 -9.946 1.00 92.81 92 ARG A O 1
ATOM 702 N N . GLU A 1 93 ? 19.815 3.767 -10.203 1.00 94.62 93 GLU A N 1
ATOM 703 C CA . GLU A 1 93 ? 21.084 4.153 -10.827 1.00 94.62 93 GLU A CA 1
ATOM 704 C C . GLU A 1 93 ? 21.185 3.592 -12.258 1.0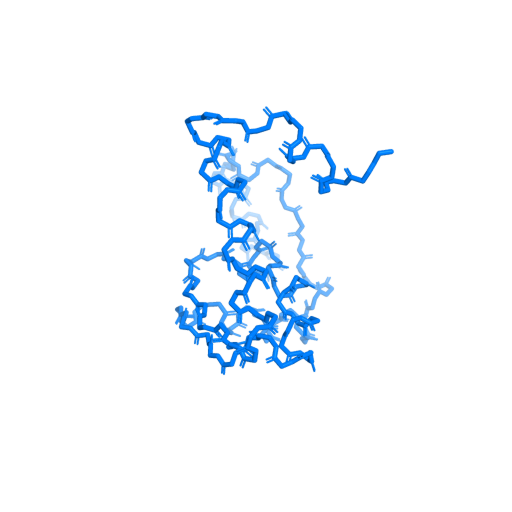0 94.62 93 GLU A C 1
ATOM 706 O O . GLU A 1 93 ? 22.278 3.313 -12.746 1.00 94.62 93 GLU A O 1
ATOM 711 N N . LEU A 1 94 ? 20.042 3.403 -12.934 1.00 93.50 94 LEU A N 1
ATOM 712 C CA . LEU A 1 94 ? 19.998 2.958 -14.328 1.00 93.50 94 LEU A CA 1
ATOM 713 C C . LEU A 1 94 ? 20.718 3.962 -15.231 1.00 93.50 94 LEU A C 1
ATOM 715 O O . LEU A 1 94 ? 20.386 5.150 -15.260 1.00 93.50 94 LEU A O 1
ATOM 719 N N . THR A 1 95 ? 21.689 3.473 -15.997 1.00 94.88 95 THR A N 1
ATOM 720 C CA . THR A 1 95 ? 22.338 4.278 -17.030 1.00 94.88 95 THR A CA 1
ATOM 721 C C . THR A 1 95 ? 21.471 4.332 -18.287 1.00 94.88 95 THR A C 1
ATOM 723 O O . THR A 1 95 ? 20.614 3.478 -18.519 1.00 94.88 95 THR A O 1
ATOM 726 N N . ALA A 1 96 ? 21.729 5.306 -19.163 1.00 95.31 96 ALA A N 1
ATOM 727 C CA . ALA A 1 96 ? 21.049 5.377 -20.458 1.00 95.31 96 ALA A CA 1
ATOM 728 C C . ALA A 1 96 ? 21.296 4.118 -21.319 1.00 95.31 96 ALA A C 1
ATOM 730 O O . ALA A 1 96 ? 20.440 3.720 -22.110 1.00 95.31 96 ALA A O 1
ATOM 731 N N . GLN A 1 97 ? 22.464 3.481 -21.167 1.00 95.94 97 GLN A N 1
ATOM 732 C CA . GLN A 1 97 ? 22.780 2.215 -21.826 1.00 95.94 97 GLN A CA 1
ATOM 733 C C . GLN A 1 97 ? 21.930 1.065 -21.278 1.00 95.94 97 GLN A C 1
ATOM 735 O O . GLN A 1 97 ? 21.438 0.267 -22.073 1.00 95.94 97 GLN A O 1
ATOM 740 N N . ASP A 1 98 ? 21.715 1.004 -19.961 1.00 94.19 98 ASP A N 1
ATOM 741 C CA . ASP A 1 98 ? 20.848 -0.009 -19.347 1.00 94.19 98 ASP A CA 1
ATOM 742 C C . ASP A 1 98 ? 19.400 0.148 -19.826 1.00 94.19 98 ASP A C 1
ATOM 744 O O . ASP A 1 98 ? 18.776 -0.835 -20.219 1.00 94.19 98 ASP A O 1
ATOM 748 N N . GLU A 1 99 ? 18.882 1.383 -19.887 1.00 93.62 99 GLU A N 1
ATOM 749 C CA . GLU A 1 99 ? 17.543 1.649 -20.436 1.00 93.62 99 GLU A CA 1
ATOM 750 C C . GLU A 1 99 ? 17.427 1.253 -21.912 1.00 93.62 99 GLU A C 1
ATOM 752 O O . GLU A 1 99 ? 16.422 0.673 -22.326 1.00 93.62 99 GLU A O 1
ATOM 757 N N . THR A 1 100 ? 18.469 1.508 -22.708 1.00 95.56 100 THR A N 1
ATOM 758 C CA . THR A 1 100 ? 18.504 1.076 -24.114 1.00 95.56 100 THR A CA 1
ATOM 759 C C . THR A 1 100 ? 18.492 -0.451 -24.215 1.00 95.56 100 THR A C 1
ATOM 761 O O . THR A 1 100 ? 17.750 -1.010 -25.018 1.00 95.56 100 THR A O 1
ATOM 764 N N . GLY A 1 101 ? 19.253 -1.140 -23.360 1.00 94.56 101 GLY A N 1
ATOM 765 C CA . GLY A 1 101 ? 19.268 -2.601 -23.306 1.00 94.56 101 GLY A CA 1
ATOM 766 C C . GLY A 1 101 ? 17.944 -3.213 -22.835 1.00 94.56 101 GLY A C 1
ATOM 767 O O . GLY A 1 101 ? 17.595 -4.312 -23.264 1.00 94.56 101 GLY A O 1
ATOM 768 N N . LEU A 1 102 ? 17.182 -2.518 -21.982 1.00 92.88 102 LEU A N 1
ATOM 769 C CA . LEU A 1 102 ? 15.807 -2.902 -21.647 1.00 92.88 102 LEU A CA 1
ATOM 770 C C . LEU A 1 102 ? 14.905 -2.769 -22.880 1.00 92.88 102 LEU A C 1
ATOM 772 O O . LEU A 1 102 ? 14.271 -3.743 -23.271 1.00 92.88 102 LEU A O 1
ATOM 776 N N . LEU A 1 103 ? 14.935 -1.614 -23.553 1.00 93.44 103 LEU A N 1
ATOM 777 C CA . LEU A 1 103 ? 14.142 -1.360 -24.760 1.00 93.44 103 LEU A CA 1
ATOM 778 C C . LEU A 1 103 ? 14.384 -2.402 -25.866 1.00 93.44 103 LEU A C 1
ATOM 780 O O . LEU A 1 103 ? 13.437 -2.839 -26.517 1.00 93.44 103 LEU A O 1
ATOM 784 N N . GLU A 1 104 ? 15.636 -2.806 -26.088 1.00 96.00 104 GLU A N 1
ATOM 785 C CA . GLU A 1 104 ? 15.999 -3.790 -27.119 1.00 96.00 104 GLU A CA 1
ATOM 786 C C . GLU A 1 104 ? 15.456 -5.200 -26.840 1.00 96.00 104 GLU A C 1
ATOM 788 O O . GLU A 1 104 ? 15.291 -5.990 -27.774 1.00 96.00 104 GLU A O 1
ATOM 793 N N . ARG A 1 105 ? 15.172 -5.531 -25.575 1.00 91.88 105 ARG A N 1
ATOM 794 C CA . ARG A 1 105 ? 14.668 -6.851 -25.165 1.00 91.88 105 ARG A CA 1
ATOM 795 C C . ARG A 1 105 ? 13.139 -6.924 -25.077 1.00 91.88 105 ARG A C 1
ATOM 797 O O . ARG A 1 105 ? 12.621 -8.039 -24.983 1.00 91.88 105 ARG A O 1
ATOM 804 N N . GLY A 1 106 ? 12.450 -5.786 -25.203 1.00 83.44 106 GLY A N 1
ATOM 805 C CA . GLY A 1 106 ? 10.989 -5.663 -25.096 1.00 83.44 106 GLY A CA 1
ATOM 806 C C . GLY A 1 106 ? 10.495 -5.713 -23.659 1.00 83.44 106 GLY A C 1
ATOM 807 O O . GLY A 1 106 ? 9.339 -6.157 -23.484 1.00 83.44 106 GLY A O 1
#

Secondary structure (DSSP, 8-state):
--HHHHHHHH--SHHHHHHHHHHHHHHHHHHTT--EEEE--TTTTTTTTHHHHHHHHHTTSEEEEE--HHHHHHHHHHHHSGGG----TTTTS--HHHHHHHHHH-

Radius of gyration: 18.63 Å; chains: 1; bounding box: 43×25×50 Å

pLDDT: mean 94.74, std 3.25, range [82.19, 98.25]